Protein AF-A0AAX0KXY3-F1 (afdb_monomer_lite)

Sequence (123 aa):
MTDELEWLTYDEAAKALGIKADSVRRRAAARKWPRRTGNDRKARVGIPRDIIPDATPAPTTDITPDDTDMIQIREELAEARTEVRLLREQISDLKDDRDAWRELANRPQPSLLERIRKSFAGS

pLDDT: mean 83.22, std 12.68, range [45.69, 98.56]

Radius of gyration: 34.74 Å; chains: 1; bounding box: 58×34×107 Å

Secondary structure (DSSP, 8-state):
----EEEEEHHHHHHHHTS-HHHHHHHHHHTT--EEE-TTS-EEEEEEGGGS-SS-----------HHHHHHHHHHHHHHHHHHHHHHHHHHHHHHHHHHHHHHHTSPPPPHHHHHHHHHTT-

Structure (mmCIF, N/CA/C/O backbone):
data_AF-A0AAX0KXY3-F1
#
_entry.id   AF-A0AAX0KXY3-F1
#
loop_
_atom_site.group_PDB
_atom_site.id
_atom_site.type_symbol
_atom_site.label_atom_id
_atom_site.label_alt_id
_atom_site.label_comp_id
_atom_site.label_asym_id
_atom_site.label_entity_id
_atom_site.label_seq_id
_atom_site.pdbx_PDB_ins_code
_atom_site.Cartn_x
_atom_site.Cartn_y
_atom_site.Cartn_z
_atom_site.occupancy
_atom_site.B_iso_or_equiv
_atom_site.auth_seq_id
_atom_site.auth_comp_id
_atom_site.auth_asym_id
_atom_site.auth_atom_id
_atom_site.pdbx_PDB_model_num
ATOM 1 N N . MET A 1 1 ? 5.555 -25.906 -26.549 1.00 45.69 1 MET A N 1
ATOM 2 C CA . MET A 1 1 ? 5.091 -24.516 -26.713 1.00 45.69 1 MET A CA 1
ATOM 3 C C . MET A 1 1 ? 6.271 -23.736 -27.250 1.00 45.69 1 MET A C 1
ATOM 5 O O . MET A 1 1 ? 7.249 -23.576 -26.537 1.00 45.69 1 MET A O 1
ATOM 9 N N . THR A 1 2 ? 6.277 -23.433 -28.543 1.00 52.75 2 THR A N 1
ATOM 10 C CA . THR A 1 2 ? 7.325 -22.618 -29.162 1.00 52.75 2 THR A CA 1
ATOM 11 C C . THR A 1 2 ? 6.979 -21.165 -28.888 1.00 52.75 2 THR A C 1
ATOM 13 O O . THR A 1 2 ? 5.973 -20.697 -29.415 1.00 52.75 2 THR A O 1
ATOM 16 N N . ASP A 1 3 ? 7.770 -20.474 -28.066 1.00 65.25 3 ASP A N 1
ATOM 17 C CA . ASP A 1 3 ? 7.722 -19.013 -28.015 1.00 65.25 3 ASP A CA 1
ATOM 18 C C . ASP A 1 3 ? 8.004 -18.513 -29.431 1.00 65.25 3 ASP A C 1
ATOM 20 O O . ASP A 1 3 ? 9.131 -18.601 -29.925 1.00 65.25 3 ASP A O 1
ATOM 24 N N . GLU A 1 4 ? 6.958 -18.080 -30.132 1.00 83.62 4 GLU A N 1
ATOM 25 C CA . GLU A 1 4 ? 7.103 -17.510 -31.461 1.00 83.62 4 GLU A CA 1
ATOM 26 C C . GLU A 1 4 ? 7.850 -16.183 -31.289 1.00 83.62 4 GLU A C 1
ATOM 28 O O . GLU A 1 4 ? 7.341 -15.226 -30.703 1.00 83.62 4 GLU A O 1
ATOM 33 N N . LEU A 1 5 ? 9.120 -16.175 -31.696 1.00 86.88 5 LEU A N 1
ATOM 34 C CA . LEU A 1 5 ? 9.993 -15.014 -31.592 1.00 86.88 5 LEU A CA 1
ATOM 35 C C . LEU A 1 5 ? 9.795 -14.130 -32.818 1.00 86.88 5 LEU A C 1
ATOM 37 O O . LEU A 1 5 ? 10.107 -14.528 -33.942 1.00 86.88 5 LEU A O 1
ATOM 41 N N . GLU A 1 6 ? 9.353 -12.902 -32.590 1.00 87.88 6 GLU A N 1
ATOM 42 C CA . GLU A 1 6 ? 9.259 -11.886 -33.623 1.00 87.88 6 GLU A CA 1
ATOM 43 C C . GLU A 1 6 ? 10.571 -11.099 -33.715 1.00 87.88 6 GLU A C 1
ATOM 45 O O . GLU A 1 6 ? 11.055 -10.532 -32.734 1.00 87.88 6 GLU A O 1
ATOM 50 N N . TRP A 1 7 ? 11.190 -11.095 -34.898 1.00 89.19 7 TRP A N 1
ATOM 51 C CA . TRP A 1 7 ? 12.484 -10.450 -35.130 1.00 89.19 7 TRP A CA 1
ATOM 52 C C . TRP A 1 7 ? 12.311 -8.992 -35.537 1.00 89.19 7 TRP A C 1
ATOM 54 O O . TRP A 1 7 ? 12.197 -8.680 -36.723 1.00 89.19 7 TRP A O 1
ATOM 64 N N . LEU A 1 8 ? 12.372 -8.101 -34.553 1.00 87.44 8 LEU A N 1
ATOM 65 C CA . LEU A 1 8 ? 12.168 -6.666 -34.734 1.00 87.44 8 LEU A CA 1
ATOM 66 C C . LEU A 1 8 ? 13.466 -5.895 -34.489 1.00 87.44 8 LEU A C 1
ATOM 68 O O . LEU A 1 8 ? 14.315 -6.297 -33.689 1.00 87.44 8 LEU A O 1
ATOM 72 N N . THR A 1 9 ? 13.652 -4.767 -35.170 1.00 90.88 9 THR A N 1
ATOM 73 C CA . THR A 1 9 ? 14.672 -3.789 -34.760 1.00 90.88 9 THR A CA 1
ATOM 74 C C . THR A 1 9 ? 14.305 -3.183 -33.403 1.00 90.88 9 THR A C 1
ATOM 76 O O . THR A 1 9 ? 13.155 -3.246 -32.976 1.00 90.88 9 THR A O 1
ATOM 79 N N . TYR A 1 10 ? 15.261 -2.561 -32.708 1.00 88.88 10 TYR A N 1
ATOM 80 C CA . TYR A 1 10 ? 14.973 -1.914 -31.419 1.00 88.88 10 TYR A CA 1
ATOM 81 C C . TYR A 1 10 ? 13.881 -0.835 -31.506 1.00 88.88 10 TYR A C 1
ATOM 83 O O . TYR A 1 10 ? 13.128 -0.672 -30.551 1.00 88.88 10 TYR A O 1
ATOM 91 N N . ASP A 1 11 ? 13.772 -0.136 -32.639 1.00 86.12 11 ASP A N 1
ATOM 92 C CA . ASP A 1 11 ? 12.759 0.904 -32.852 1.00 86.12 11 ASP A CA 1
ATOM 93 C C . ASP A 1 11 ? 11.372 0.313 -33.140 1.00 86.12 11 ASP A C 1
ATOM 95 O O . ASP A 1 11 ? 10.359 0.828 -32.671 1.00 86.12 11 ASP A O 1
ATOM 99 N N . GLU A 1 12 ? 11.305 -0.783 -33.895 1.00 85.75 12 GLU A N 1
ATOM 100 C CA . GLU A 1 12 ? 10.049 -1.503 -34.143 1.00 85.75 12 GLU A CA 1
ATOM 101 C C . GLU A 1 12 ? 9.560 -2.194 -32.871 1.00 85.75 12 GLU A C 1
ATOM 103 O O . GLU A 1 12 ? 8.392 -2.089 -32.516 1.00 85.75 12 GLU A O 1
ATOM 108 N N . ALA A 1 13 ? 10.477 -2.808 -32.130 1.00 87.56 13 ALA A N 1
ATOM 109 C CA . ALA A 1 13 ? 10.231 -3.366 -30.811 1.00 87.56 13 ALA A CA 1
ATOM 110 C C . ALA A 1 13 ? 9.725 -2.320 -29.813 1.00 87.56 13 ALA A C 1
ATOM 112 O O . ALA A 1 13 ? 8.821 -2.593 -29.032 1.00 87.56 13 ALA A O 1
ATOM 113 N N . ALA A 1 14 ? 10.307 -1.120 -29.835 1.00 85.94 14 ALA A N 1
ATOM 114 C CA . ALA A 1 14 ? 9.886 -0.002 -29.000 1.00 85.94 14 ALA A CA 1
ATOM 115 C C . ALA A 1 14 ? 8.427 0.377 -29.275 1.00 85.94 14 ALA A C 1
ATOM 117 O O . ALA A 1 14 ? 7.643 0.534 -28.341 1.00 85.94 14 ALA A O 1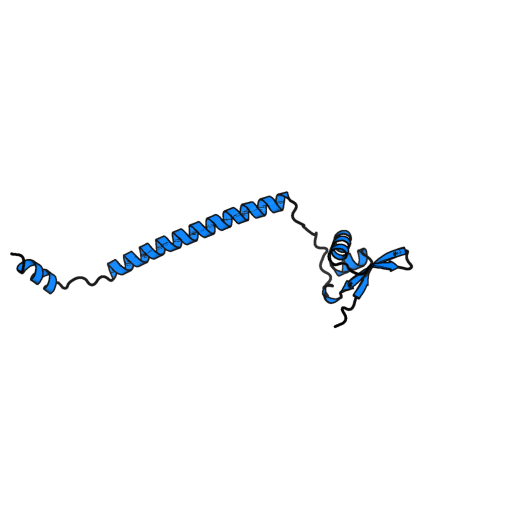
ATOM 118 N N . LYS A 1 15 ? 8.051 0.451 -30.557 1.00 85.62 15 LYS A N 1
ATOM 119 C CA . LYS A 1 15 ? 6.669 0.711 -30.977 1.00 85.62 15 LYS A CA 1
ATOM 120 C C . LYS A 1 15 ? 5.727 -0.422 -30.578 1.00 85.62 15 LYS A C 1
ATOM 122 O O . LYS A 1 15 ? 4.679 -0.143 -30.013 1.00 85.62 15 LYS A O 1
ATOM 127 N N . ALA A 1 16 ? 6.118 -1.671 -30.828 1.00 84.06 16 ALA A N 1
ATOM 128 C CA . ALA A 1 16 ? 5.317 -2.849 -30.506 1.00 84.06 16 ALA A CA 1
ATOM 129 C C . ALA A 1 16 ? 5.070 -2.988 -28.993 1.00 84.06 16 ALA A C 1
ATOM 131 O O . ALA A 1 16 ? 3.983 -3.354 -28.570 1.00 84.06 16 ALA A O 1
ATOM 132 N N . LEU A 1 17 ? 6.067 -2.654 -28.168 1.00 82.94 17 LEU A N 1
ATOM 133 C CA . LEU A 1 17 ? 5.987 -2.746 -26.709 1.00 82.94 17 LEU A CA 1
ATOM 134 C C . LEU A 1 17 ? 5.500 -1.455 -26.028 1.00 82.94 17 LEU A C 1
ATOM 136 O O . LEU A 1 17 ? 5.350 -1.452 -24.808 1.00 82.94 17 LEU A O 1
ATOM 140 N N . GLY A 1 18 ? 5.308 -0.356 -26.766 1.00 81.62 18 GLY A N 1
ATOM 141 C CA . GLY A 1 18 ? 4.934 0.942 -26.191 1.00 81.62 18 GLY A CA 1
ATOM 142 C C . GLY A 1 18 ? 5.976 1.525 -25.218 1.00 81.62 18 GLY A C 1
ATOM 143 O O . GLY A 1 18 ? 5.613 2.202 -24.257 1.00 81.62 18 GLY A O 1
ATOM 144 N N . ILE A 1 19 ? 7.271 1.257 -25.429 1.00 84.00 19 ILE A N 1
ATOM 145 C CA . ILE A 1 19 ? 8.387 1.728 -24.577 1.00 84.00 19 ILE A CA 1
ATOM 146 C C . ILE A 1 19 ? 9.517 2.331 -25.421 1.00 84.00 19 ILE A C 1
ATOM 148 O O . ILE A 1 19 ? 9.551 2.172 -26.635 1.00 84.00 19 ILE A O 1
ATOM 152 N N . LYS A 1 20 ? 10.492 3.009 -24.804 1.00 85.06 20 LYS A N 1
ATOM 153 C CA . LYS A 1 20 ? 11.657 3.556 -25.532 1.00 85.06 20 LYS A CA 1
ATOM 154 C C . LYS A 1 20 ? 12.621 2.452 -25.989 1.00 85.06 20 LYS A C 1
ATOM 156 O O . LYS A 1 20 ? 12.860 1.487 -25.264 1.00 85.06 20 LYS A O 1
ATOM 161 N N . ALA A 1 21 ? 13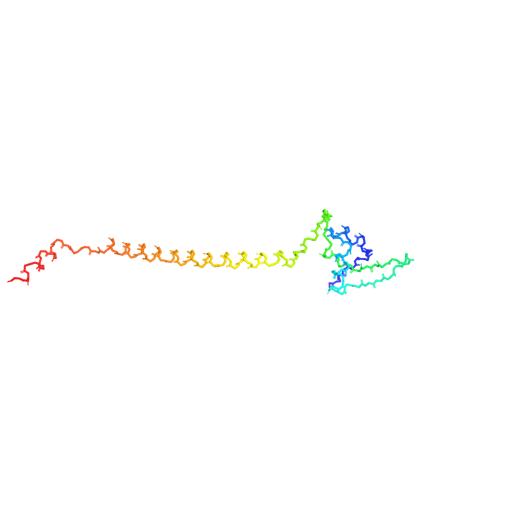.283 2.654 -27.132 1.00 85.50 21 ALA A N 1
ATOM 162 C CA . ALA A 1 21 ? 14.265 1.713 -27.694 1.00 85.50 21 ALA A CA 1
ATOM 163 C C . ALA A 1 21 ? 15.408 1.348 -26.725 1.00 85.50 21 ALA A C 1
ATOM 165 O O . ALA A 1 21 ? 15.871 0.207 -26.713 1.00 85.50 21 ALA A O 1
ATOM 166 N N . ASP A 1 22 ? 15.841 2.277 -25.864 1.00 84.00 22 ASP A N 1
ATOM 167 C CA . ASP A 1 22 ? 16.875 1.977 -24.862 1.00 84.00 22 ASP A CA 1
ATOM 168 C C . ASP A 1 22 ? 16.372 1.037 -23.751 1.00 84.00 22 ASP A C 1
ATOM 170 O O . ASP A 1 22 ? 17.102 0.155 -23.297 1.00 84.00 22 ASP A O 1
ATOM 174 N N . SER A 1 23 ? 15.092 1.138 -23.385 1.00 82.38 23 SER A N 1
ATOM 175 C CA . SER A 1 23 ? 14.454 0.202 -22.454 1.00 82.38 23 SER A CA 1
ATOM 176 C C . SER A 1 23 ? 14.326 -1.191 -23.062 1.00 82.38 23 SER A C 1
ATOM 178 O O . SER A 1 23 ? 14.667 -2.183 -22.415 1.00 82.38 23 SER A O 1
ATOM 180 N N . VAL A 1 24 ? 13.968 -1.279 -24.351 1.00 87.06 24 VAL A N 1
ATOM 181 C CA . VAL A 1 24 ? 14.016 -2.544 -25.104 1.00 87.06 24 VAL A CA 1
ATOM 182 C C . VAL A 1 24 ? 15.424 -3.140 -25.050 1.00 87.06 24 VAL A C 1
ATOM 184 O O . VAL A 1 24 ? 15.576 -4.329 -24.775 1.00 87.06 24 VAL A O 1
ATOM 187 N N . ARG A 1 25 ? 16.472 -2.331 -25.256 1.00 86.25 25 ARG A N 1
ATOM 188 C CA . ARG A 1 25 ? 17.870 -2.7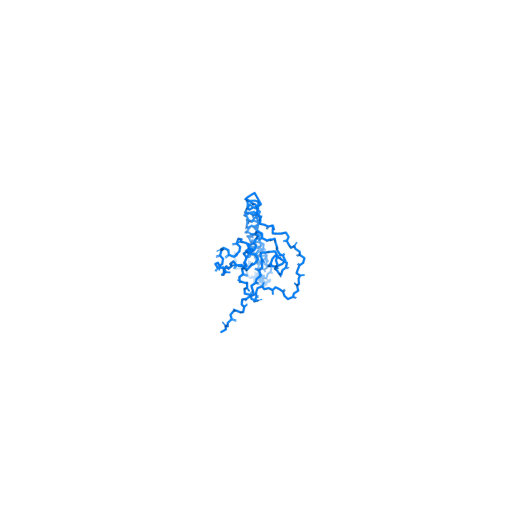90 -25.205 1.00 86.25 25 ARG A CA 1
ATOM 189 C C . ARG A 1 25 ? 18.246 -3.349 -23.829 1.00 86.25 25 ARG A C 1
ATOM 191 O O . ARG A 1 25 ? 18.836 -4.433 -23.767 1.00 86.25 25 ARG A O 1
ATOM 198 N N . ARG A 1 26 ? 17.890 -2.653 -22.742 1.00 87.25 26 ARG A N 1
ATOM 199 C CA . ARG A 1 26 ? 18.115 -3.118 -21.358 1.00 87.25 26 ARG A CA 1
ATOM 200 C C . ARG A 1 26 ? 17.350 -4.403 -21.068 1.00 87.25 26 ARG A C 1
ATOM 202 O O . ARG A 1 26 ? 17.937 -5.366 -20.583 1.00 87.25 26 ARG A O 1
ATOM 209 N N . ARG A 1 27 ? 16.069 -4.455 -21.435 1.00 86.88 27 ARG A N 1
ATOM 210 C CA . ARG A 1 27 ? 15.201 -5.624 -21.245 1.00 86.88 27 ARG A CA 1
ATOM 211 C C . ARG A 1 27 ? 15.713 -6.838 -22.016 1.00 86.88 27 ARG A C 1
ATOM 213 O O . ARG A 1 27 ? 15.800 -7.922 -21.446 1.00 86.88 27 ARG A O 1
ATOM 220 N N . ALA A 1 28 ? 16.142 -6.641 -23.261 1.00 88.12 28 ALA A N 1
ATOM 221 C CA . ALA A 1 28 ? 16.762 -7.676 -24.079 1.00 88.12 28 ALA A CA 1
ATOM 222 C C . ALA A 1 28 ? 18.076 -8.190 -23.473 1.00 88.12 28 ALA A C 1
ATOM 224 O O . ALA A 1 28 ? 18.366 -9.377 -23.573 1.00 88.12 28 ALA A O 1
ATOM 225 N N . ALA A 1 29 ? 18.879 -7.320 -22.845 1.00 86.50 29 ALA A N 1
ATOM 226 C CA . ALA A 1 29 ? 20.093 -7.733 -22.137 1.00 86.50 29 ALA A CA 1
ATOM 227 C C . ALA A 1 29 ? 19.761 -8.544 -20.873 1.00 86.50 29 ALA A C 1
ATOM 229 O O . ALA A 1 29 ? 20.279 -9.644 -20.699 1.00 86.50 29 ALA A O 1
ATOM 230 N N . ALA A 1 30 ? 18.859 -8.028 -20.033 1.00 86.69 30 ALA A N 1
ATOM 231 C CA . ALA A 1 30 ? 18.462 -8.651 -18.772 1.00 86.69 30 ALA A CA 1
ATOM 232 C C . ALA A 1 30 ? 17.809 -10.027 -18.979 1.00 86.69 30 ALA A C 1
ATOM 234 O O . ALA A 1 30 ? 18.117 -10.979 -18.269 1.00 86.69 30 ALA A O 1
ATOM 235 N N . ARG A 1 31 ? 16.941 -10.147 -19.991 1.00 85.44 31 ARG A N 1
ATOM 236 C CA . ARG A 1 31 ? 16.228 -11.388 -20.333 1.00 85.44 31 ARG A CA 1
ATOM 237 C C . ARG A 1 31 ? 16.956 -12.256 -21.363 1.00 85.44 31 ARG A C 1
ATOM 239 O O . ARG A 1 31 ? 16.396 -13.252 -21.806 1.00 85.44 31 ARG A O 1
ATOM 246 N N . LYS A 1 32 ? 18.184 -11.884 -21.749 1.00 87.19 32 LYS A N 1
ATOM 247 C CA . LYS A 1 32 ? 19.021 -12.601 -22.729 1.00 87.19 32 LYS A CA 1
ATOM 248 C C . LYS A 1 32 ? 18.279 -12.931 -24.031 1.00 87.19 32 LYS A C 1
ATOM 250 O O . LYS A 1 32 ? 18.421 -14.023 -24.576 1.00 87.19 32 LYS A O 1
ATOM 255 N N . TRP A 1 33 ? 17.482 -11.987 -24.530 1.00 90.50 33 TRP A N 1
ATOM 256 C CA . TRP A 1 33 ? 16.766 -12.175 -25.788 1.00 90.50 33 TRP A CA 1
ATOM 257 C C . TRP A 1 33 ? 17.749 -12.336 -26.950 1.00 90.50 33 TRP A C 1
ATOM 259 O O . TRP A 1 33 ? 18.767 -11.632 -26.990 1.00 90.50 33 TRP A O 1
ATOM 269 N N . PRO A 1 34 ? 17.466 -13.244 -27.898 1.00 87.88 34 PRO A N 1
ATOM 270 C CA . PRO A 1 34 ? 18.369 -13.522 -29.001 1.00 87.88 34 PRO A CA 1
ATOM 271 C C . PRO A 1 34 ? 18.533 -12.286 -29.891 1.00 87.88 34 PRO A C 1
ATOM 273 O O . PRO A 1 34 ? 17.580 -11.558 -30.169 1.00 87.88 34 PRO A O 1
ATOM 276 N N . ARG A 1 35 ? 19.769 -12.033 -30.332 1.00 89.00 35 ARG A N 1
ATOM 277 C CA . ARG A 1 35 ? 20.142 -10.876 -31.158 1.00 89.00 35 ARG A CA 1
ATOM 278 C C . ARG A 1 35 ? 20.772 -11.354 -32.455 1.00 89.00 35 ARG A C 1
ATOM 280 O O . ARG A 1 35 ? 21.586 -12.274 -32.439 1.00 89.00 35 ARG A O 1
ATOM 287 N N . ARG A 1 36 ? 20.440 -10.703 -33.568 1.00 88.69 36 ARG A N 1
ATOM 288 C CA . ARG A 1 36 ? 21.030 -10.988 -34.879 1.00 88.69 36 ARG A CA 1
ATOM 289 C C . ARG A 1 36 ? 21.246 -9.699 -35.660 1.00 88.69 36 ARG A C 1
ATOM 291 O O . ARG A 1 36 ? 20.429 -8.786 -35.601 1.00 88.69 36 ARG A O 1
ATOM 298 N N . THR A 1 37 ? 22.337 -9.626 -36.408 1.00 83.88 37 THR A N 1
ATOM 299 C CA . THR A 1 37 ? 22.589 -8.527 -37.344 1.00 83.88 37 THR A CA 1
ATOM 300 C C . THR A 1 37 ? 21.807 -8.788 -38.630 1.00 83.88 37 THR A C 1
ATOM 302 O O . THR A 1 37 ? 21.965 -9.846 -39.240 1.00 83.88 37 THR A O 1
ATOM 305 N N . GLY A 1 38 ? 20.926 -7.868 -39.015 1.00 78.50 38 GLY A N 1
ATOM 306 C CA . GLY A 1 38 ? 20.186 -7.934 -40.270 1.00 78.50 38 GLY A CA 1
ATOM 307 C C . GLY A 1 38 ? 21.060 -7.577 -41.475 1.00 78.50 38 GLY A C 1
ATOM 308 O O . GLY A 1 38 ? 22.115 -6.951 -41.344 1.00 78.50 38 GLY A O 1
ATOM 309 N N . ASN A 1 39 ? 20.600 -7.949 -42.672 1.00 73.81 39 ASN A N 1
ATOM 310 C CA . ASN A 1 39 ? 21.258 -7.619 -43.948 1.00 73.81 39 ASN A CA 1
ATOM 311 C C . ASN A 1 39 ? 21.318 -6.099 -44.216 1.00 73.81 39 ASN A C 1
ATOM 313 O O . ASN A 1 39 ? 22.093 -5.633 -45.043 1.00 73.81 39 ASN A O 1
ATOM 317 N N . ASP A 1 40 ? 20.517 -5.332 -43.480 1.00 74.88 40 ASP A N 1
ATOM 318 C CA . ASP A 1 40 ? 20.456 -3.870 -43.419 1.00 74.88 40 ASP A CA 1
ATOM 319 C C . ASP A 1 40 ? 21.515 -3.254 -42.479 1.00 74.88 40 ASP A C 1
ATOM 321 O O . ASP A 1 40 ? 21.484 -2.052 -42.213 1.00 74.88 40 ASP A O 1
ATOM 325 N N . ARG A 1 41 ? 22.449 -4.067 -41.957 1.00 73.88 41 ARG A N 1
ATOM 326 C CA . ARG A 1 41 ? 23.428 -3.719 -40.907 1.00 73.88 41 ARG A CA 1
ATOM 327 C C . ARG A 1 41 ? 22.792 -3.261 -39.587 1.00 73.88 41 ARG A C 1
ATOM 329 O O . ARG A 1 41 ? 23.510 -2.787 -38.707 1.00 73.88 41 ARG A O 1
ATOM 336 N N . LYS A 1 42 ? 21.477 -3.416 -39.405 1.00 80.75 42 LYS A N 1
ATOM 337 C CA . LYS A 1 42 ? 20.790 -3.075 -38.153 1.00 80.75 42 LYS A CA 1
ATOM 338 C C . LYS A 1 42 ? 20.670 -4.308 -37.265 1.00 80.75 42 LYS A C 1
ATOM 340 O O . LYS A 1 42 ? 20.432 -5.419 -37.731 1.00 80.75 42 LYS A O 1
ATOM 345 N N . ALA A 1 43 ? 20.835 -4.124 -35.959 1.00 84.56 43 ALA A N 1
ATOM 346 C CA . ALA A 1 43 ? 20.614 -5.194 -34.993 1.00 84.56 43 ALA A CA 1
ATOM 347 C C . ALA A 1 43 ? 19.107 -5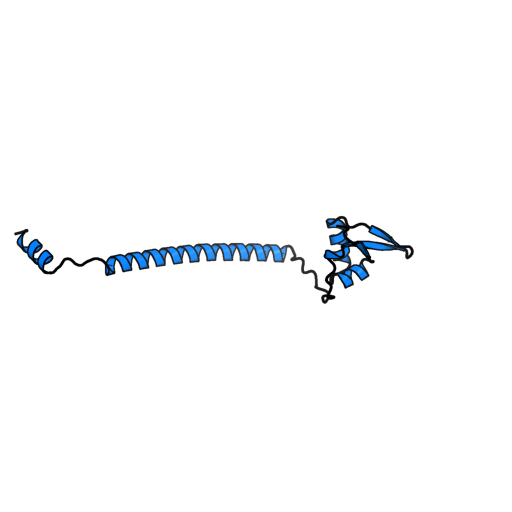.438 -34.805 1.00 84.56 43 ALA A C 1
ATOM 349 O O . ALA A 1 43 ? 18.354 -4.503 -34.525 1.00 84.56 43 ALA A O 1
ATOM 350 N N . ARG A 1 44 ? 18.690 -6.699 -34.928 1.00 89.38 44 ARG A N 1
ATOM 351 C CA . ARG A 1 44 ? 17.342 -7.185 -34.621 1.00 89.38 44 ARG A CA 1
ATOM 352 C C . ARG A 1 44 ? 17.372 -8.031 -33.357 1.00 89.38 44 ARG A C 1
ATOM 354 O O . ARG A 1 44 ? 18.340 -8.753 -33.104 1.00 89.38 44 ARG A O 1
ATOM 361 N N . VAL A 1 45 ? 16.314 -7.929 -32.571 1.00 89.31 45 VAL A N 1
ATOM 362 C CA . VAL A 1 45 ? 16.098 -8.679 -31.339 1.00 89.31 45 VAL A CA 1
ATOM 363 C C . VAL A 1 45 ? 14.874 -9.572 -31.521 1.00 89.31 45 VAL A C 1
ATOM 365 O O . VAL A 1 45 ? 13.860 -9.128 -32.050 1.00 89.31 45 VAL A O 1
ATOM 368 N N . GLY A 1 46 ? 14.990 -10.841 -31.134 1.00 90.06 46 GLY A N 1
ATOM 369 C CA . GLY A 1 46 ? 13.865 -11.771 -31.115 1.00 90.06 46 GLY A CA 1
ATOM 370 C C . GLY A 1 46 ? 13.031 -11.537 -29.862 1.00 90.06 46 GLY A C 1
ATOM 371 O O . GLY A 1 46 ? 13.503 -11.795 -28.754 1.00 90.06 46 GLY A O 1
ATOM 372 N N . ILE A 1 47 ? 11.819 -11.024 -30.038 1.00 85.31 47 ILE A N 1
ATOM 373 C CA . ILE A 1 47 ? 10.881 -10.704 -28.961 1.00 85.31 47 ILE A CA 1
ATOM 374 C C . ILE A 1 47 ? 9.817 -11.797 -28.916 1.00 85.31 47 ILE A C 1
ATOM 376 O O . ILE A 1 47 ? 9.170 -12.027 -29.935 1.00 85.31 47 ILE A O 1
ATOM 380 N N . PRO A 1 48 ? 9.618 -12.481 -27.777 1.00 87.69 48 PRO A N 1
ATOM 381 C CA . PRO A 1 48 ? 8.515 -13.426 -27.638 1.00 87.69 48 PRO A CA 1
ATOM 382 C C . PRO A 1 48 ? 7.175 -12.734 -27.901 1.00 87.69 48 PRO A C 1
ATOM 384 O O . PRO A 1 48 ? 6.910 -11.677 -27.333 1.00 87.69 48 PRO A O 1
ATOM 387 N N . ARG A 1 49 ? 6.314 -13.317 -28.736 1.00 82.88 49 ARG A N 1
ATOM 388 C CA . ARG A 1 49 ? 5.000 -12.723 -29.035 1.00 82.88 49 ARG A CA 1
ATOM 389 C C . ARG A 1 49 ? 4.095 -12.559 -27.820 1.00 82.88 49 ARG A C 1
ATOM 391 O O . ARG A 1 49 ? 3.341 -11.600 -27.772 1.00 82.88 49 ARG A O 1
ATOM 398 N N . ASP A 1 50 ? 4.243 -13.417 -26.814 1.00 80.56 50 ASP A N 1
ATOM 399 C CA . ASP A 1 50 ? 3.459 -13.382 -25.570 1.00 80.56 50 ASP A CA 1
ATOM 400 C C . ASP A 1 50 ? 3.582 -12.057 -24.788 1.00 80.56 50 ASP A C 1
ATOM 402 O O . ASP A 1 50 ? 2.725 -11.699 -23.989 1.00 80.56 50 ASP A O 1
ATOM 406 N N . ILE A 1 51 ? 4.648 -11.288 -25.025 1.00 77.75 51 ILE A N 1
ATOM 407 C CA . ILE A 1 51 ? 4.869 -10.002 -24.351 1.00 77.75 51 ILE A CA 1
ATOM 408 C C . ILE A 1 51 ? 4.585 -8.786 -25.235 1.00 77.75 51 ILE A C 1
ATOM 410 O O . ILE A 1 51 ? 4.757 -7.661 -24.762 1.00 77.75 51 ILE A O 1
ATOM 414 N N . ILE A 1 52 ? 4.217 -8.991 -26.503 1.00 78.88 52 ILE A N 1
ATOM 415 C CA . ILE A 1 52 ? 3.812 -7.913 -27.405 1.00 78.88 52 ILE A CA 1
ATOM 416 C C . ILE A 1 52 ? 2.320 -7.658 -27.149 1.00 78.88 52 ILE A C 1
ATOM 418 O O . ILE A 1 52 ? 1.506 -8.531 -27.444 1.00 78.88 52 ILE A O 1
ATOM 422 N N . PRO A 1 53 ? 1.934 -6.509 -26.566 1.00 73.75 53 PRO A N 1
ATOM 423 C CA . PRO A 1 53 ? 0.526 -6.192 -26.367 1.00 73.75 53 PRO A CA 1
ATOM 424 C C . PRO A 1 53 ? -0.186 -6.054 -27.723 1.00 73.75 53 PRO A C 1
ATOM 426 O O . PRO A 1 53 ? 0.285 -5.341 -28.603 1.00 73.75 53 PRO A O 1
ATOM 429 N N . ASP A 1 54 ? -1.340 -6.709 -27.871 1.00 66.31 54 ASP A N 1
ATOM 430 C CA . ASP A 1 54 ? -2.151 -6.713 -29.108 1.00 66.31 54 ASP A CA 1
ATOM 431 C C . ASP A 1 54 ? -2.738 -5.321 -29.441 1.00 66.31 54 ASP A C 1
ATOM 433 O O . ASP A 1 54 ? -3.075 -5.001 -30.579 1.00 66.31 54 ASP A O 1
ATOM 437 N N . ALA A 1 55 ? -2.808 -4.441 -28.439 1.00 57.47 55 ALA A N 1
ATOM 438 C CA . ALA A 1 55 ? -3.158 -3.038 -28.596 1.00 57.47 55 ALA A CA 1
ATOM 439 C C . ALA A 1 55 ? -1.909 -2.183 -28.389 1.00 57.47 55 ALA A C 1
ATOM 441 O O . ALA A 1 55 ? -1.396 -2.150 -27.274 1.00 57.47 55 ALA A O 1
ATOM 442 N N . THR A 1 56 ? -1.450 -1.477 -29.431 1.00 53.75 56 THR A N 1
ATOM 443 C CA . THR A 1 56 ? -0.350 -0.498 -29.367 1.00 53.75 56 THR A CA 1
ATOM 444 C C . THR A 1 56 ? -0.595 0.487 -28.216 1.00 53.75 56 THR A C 1
ATOM 446 O O . THR A 1 56 ? -1.418 1.397 -28.369 1.00 53.75 56 THR A O 1
ATOM 449 N N . PRO A 1 57 ? 0.086 0.358 -27.063 1.00 55.62 57 PRO A N 1
ATOM 450 C CA . PRO A 1 57 ? -0.059 1.319 -25.987 1.00 55.62 57 PRO A CA 1
ATOM 451 C C . PRO A 1 57 ? 0.668 2.596 -26.413 1.00 55.62 57 PRO A C 1
ATOM 453 O O . PRO A 1 57 ? 1.727 2.539 -27.048 1.00 55.62 57 PRO A O 1
ATOM 456 N N . ALA A 1 58 ? 0.117 3.761 -26.066 1.00 58.34 58 ALA A N 1
ATOM 457 C CA . ALA A 1 58 ? 0.856 5.016 -26.170 1.00 58.34 58 ALA A CA 1
ATOM 458 C C . ALA A 1 58 ? 2.222 4.857 -25.472 1.00 58.34 58 ALA A C 1
ATOM 460 O O . ALA A 1 58 ? 2.287 4.148 -24.466 1.00 58.34 58 ALA A O 1
ATOM 461 N N . PRO A 1 59 ? 3.308 5.472 -25.981 1.00 56.12 59 PRO A N 1
ATOM 462 C CA . PRO A 1 59 ? 4.637 5.292 -25.417 1.00 56.12 59 PRO A CA 1
ATOM 463 C C . PRO A 1 59 ? 4.637 5.710 -23.945 1.00 56.12 59 PRO A C 1
ATOM 465 O O . PRO A 1 59 ? 4.649 6.896 -23.622 1.00 56.12 59 PRO A O 1
ATOM 468 N N . THR A 1 60 ? 4.615 4.724 -23.054 1.00 54.78 60 THR A N 1
ATOM 469 C CA . THR A 1 60 ? 4.739 4.934 -21.618 1.00 54.78 60 THR A CA 1
ATOM 470 C C . THR A 1 60 ? 6.153 5.435 -21.375 1.00 54.78 60 THR A C 1
ATOM 472 O O . THR A 1 60 ? 7.137 4.763 -21.701 1.00 54.78 60 THR A O 1
ATOM 475 N N . THR A 1 61 ? 6.289 6.647 -20.844 1.00 53.22 61 THR A N 1
ATOM 476 C CA . THR A 1 61 ? 7.543 7.064 -20.222 1.00 53.22 61 THR A CA 1
ATOM 477 C C . THR A 1 61 ? 7.852 6.047 -19.134 1.00 53.22 61 THR A C 1
ATOM 479 O O . THR A 1 61 ? 7.119 5.970 -18.156 1.00 53.22 61 THR A O 1
ATOM 482 N N . ASP A 1 62 ? 8.897 5.240 -19.333 1.00 53.53 62 ASP A N 1
ATOM 483 C CA . ASP A 1 62 ? 9.506 4.444 -18.267 1.00 53.53 62 ASP A CA 1
ATOM 484 C C . ASP A 1 62 ? 9.923 5.423 -17.166 1.00 53.53 62 ASP A C 1
ATOM 486 O O . ASP A 1 62 ? 10.978 6.055 -17.250 1.00 53.53 62 ASP A O 1
ATOM 490 N N . ILE A 1 63 ? 9.059 5.600 -16.171 1.00 57.56 63 ILE A N 1
ATOM 491 C CA . ILE A 1 63 ? 9.419 6.222 -14.906 1.00 57.56 63 ILE A CA 1
ATOM 492 C C . ILE A 1 63 ? 10.030 5.083 -14.100 1.00 57.56 63 ILE A C 1
ATOM 494 O O . ILE A 1 63 ? 9.350 4.382 -13.358 1.00 57.56 63 ILE A O 1
ATOM 498 N N . THR A 1 64 ? 11.311 4.816 -14.332 1.00 62.72 64 THR A N 1
ATOM 499 C CA . THR A 1 64 ? 12.114 4.154 -13.307 1.00 62.72 64 THR A CA 1
ATOM 500 C C . THR A 1 64 ? 12.287 5.180 -12.193 1.00 62.72 64 THR A C 1
ATOM 502 O O . THR A 1 64 ? 12.881 6.219 -12.493 1.00 62.72 64 THR A O 1
ATOM 505 N N . PRO A 1 65 ? 11.749 4.942 -10.981 1.00 65.75 65 PRO A N 1
ATOM 506 C CA . PRO A 1 65 ? 11.951 5.856 -9.865 1.00 65.75 65 PRO A CA 1
ATOM 507 C C . PRO A 1 65 ? 13.454 6.025 -9.658 1.00 65.75 65 PRO A C 1
ATOM 509 O O . PRO A 1 65 ? 14.178 5.022 -9.635 1.00 65.75 65 PRO A O 1
ATOM 512 N N . ASP A 1 66 ? 13.920 7.267 -9.585 1.00 77.50 66 ASP A N 1
ATOM 513 C CA . ASP A 1 66 ? 15.326 7.526 -9.284 1.00 77.50 66 ASP A CA 1
ATOM 514 C C . ASP A 1 66 ? 15.604 7.224 -7.801 1.00 77.50 66 ASP A C 1
ATOM 516 O O . ASP A 1 66 ? 14.683 7.026 -7.002 1.00 77.50 66 ASP A O 1
ATOM 520 N N . ASP A 1 67 ? 16.872 7.185 -7.400 1.00 73.88 67 ASP A N 1
ATOM 521 C CA . ASP A 1 67 ? 17.266 6.855 -6.027 1.00 73.88 67 ASP A CA 1
ATOM 522 C C . ASP A 1 67 ? 16.604 7.785 -4.992 1.00 73.88 67 ASP A C 1
ATOM 524 O O . ASP A 1 67 ? 16.245 7.337 -3.902 1.00 73.88 67 ASP A O 1
ATOM 528 N N . THR A 1 68 ? 16.373 9.058 -5.337 1.00 79.81 68 THR A N 1
ATOM 529 C CA . THR A 1 68 ? 15.628 10.007 -4.488 1.00 79.81 68 THR A CA 1
ATOM 530 C C . THR A 1 68 ? 14.164 9.603 -4.312 1.00 79.81 68 THR A C 1
ATOM 532 O O . THR A 1 68 ? 13.685 9.568 -3.177 1.00 79.81 68 THR A O 1
ATOM 535 N N . ASP A 1 69 ? 13.479 9.218 -5.391 1.00 86.62 69 ASP A N 1
ATOM 536 C CA . ASP A 1 69 ? 12.089 8.748 -5.334 1.00 86.62 69 ASP A CA 1
ATOM 537 C C . ASP A 1 69 ? 11.996 7.473 -4.486 1.00 86.62 69 ASP A C 1
ATOM 539 O O . ASP A 1 69 ? 11.095 7.303 -3.670 1.00 86.62 69 ASP A O 1
ATOM 543 N N . MET A 1 70 ? 12.975 6.575 -4.623 1.00 84.19 70 MET A N 1
ATOM 544 C CA . MET A 1 70 ? 13.035 5.341 -3.842 1.00 84.19 70 MET A CA 1
ATOM 545 C C . MET A 1 70 ? 13.276 5.585 -2.350 1.00 84.19 70 MET A C 1
ATOM 547 O O . MET A 1 70 ? 12.777 4.812 -1.529 1.00 84.19 70 MET A O 1
ATOM 551 N N . ILE A 1 71 ? 14.039 6.619 -1.984 1.00 90.50 71 ILE A N 1
ATOM 552 C CA . ILE A 1 71 ? 14.224 7.027 -0.585 1.00 90.50 71 ILE A CA 1
ATOM 553 C C . ILE A 1 71 ? 12.904 7.561 -0.021 1.00 90.50 71 ILE A C 1
ATOM 555 O O . ILE A 1 71 ? 12.478 7.079 1.027 1.00 90.50 71 ILE A O 1
ATOM 559 N N . GLN A 1 72 ? 12.225 8.455 -0.746 1.00 91.31 72 GLN A N 1
ATOM 560 C CA . GLN A 1 72 ? 10.928 9.008 -0.335 1.00 91.31 72 GLN A CA 1
ATOM 561 C C . GLN A 1 72 ? 9.871 7.912 -0.167 1.00 91.31 72 GLN A C 1
ATOM 563 O O . GLN A 1 72 ? 9.259 7.800 0.889 1.00 91.31 72 GLN A O 1
ATOM 568 N N . ILE A 1 73 ? 9.742 7.009 -1.145 1.00 93.25 73 ILE A N 1
ATOM 569 C CA . ILE A 1 73 ? 8.806 5.875 -1.074 1.00 93.25 73 ILE A CA 1
ATOM 570 C C . ILE A 1 73 ? 9.085 4.997 0.154 1.00 93.25 73 ILE A C 1
ATOM 572 O O . ILE A 1 73 ? 8.161 4.473 0.777 1.00 93.25 73 ILE A O 1
ATOM 576 N N . ARG A 1 74 ? 10.359 4.786 0.510 1.00 93.00 74 ARG A N 1
ATOM 577 C CA . ARG A 1 74 ? 10.725 3.984 1.689 1.00 93.00 74 ARG A CA 1
ATOM 578 C C . ARG A 1 74 ? 10.372 4.684 2.995 1.00 93.00 74 ARG A C 1
ATOM 580 O O . ARG A 1 74 ? 9.958 3.998 3.928 1.00 93.00 74 ARG A O 1
ATOM 587 N N . GLU A 1 75 ? 10.557 5.996 3.057 1.00 96.19 75 GLU A N 1
ATOM 588 C CA . GLU A 1 75 ? 10.213 6.823 4.212 1.00 96.19 75 GLU A CA 1
ATOM 589 C C . GLU A 1 75 ? 8.697 6.852 4.424 1.00 96.19 75 GLU A C 1
ATOM 591 O O . GLU A 1 75 ? 8.224 6.404 5.468 1.00 96.19 75 GLU A O 1
ATOM 596 N N . GLU A 1 76 ? 7.931 7.195 3.387 1.00 95.50 76 GLU A N 1
ATOM 597 C CA . GLU A 1 76 ? 6.463 7.173 3.412 1.00 95.50 76 GLU A CA 1
ATOM 598 C C . GLU A 1 76 ? 5.920 5.788 3.798 1.00 95.50 76 GLU A C 1
ATOM 600 O O . GLU A 1 76 ? 4.989 5.653 4.594 1.00 95.50 76 GLU A O 1
ATOM 605 N N . LEU A 1 77 ? 6.535 4.713 3.288 1.00 97.56 77 LEU A N 1
ATOM 606 C CA . LEU A 1 77 ? 6.152 3.349 3.648 1.00 97.56 77 LEU A CA 1
ATOM 607 C C . LEU A 1 77 ? 6.434 3.030 5.125 1.00 97.56 77 LEU A C 1
ATOM 609 O O . LEU A 1 77 ? 5.687 2.261 5.738 1.00 97.56 77 LEU A O 1
ATOM 613 N N . ALA A 1 78 ? 7.513 3.563 5.700 1.00 97.25 78 ALA A N 1
ATOM 614 C CA . ALA A 1 78 ? 7.838 3.381 7.112 1.00 97.25 78 ALA A CA 1
ATOM 615 C C . ALA A 1 78 ? 6.862 4.150 8.017 1.00 97.25 78 ALA A C 1
ATOM 617 O O . ALA A 1 78 ? 6.392 3.599 9.021 1.00 97.25 78 ALA A O 1
ATOM 618 N N . GLU A 1 79 ? 6.502 5.373 7.633 1.00 97.69 79 GLU A N 1
ATOM 619 C CA . GLU A 1 79 ? 5.494 6.186 8.316 1.00 97.69 79 GLU A CA 1
ATOM 620 C C . GLU A 1 79 ? 4.127 5.501 8.295 1.00 97.69 79 GLU A C 1
ATOM 622 O O . GLU A 1 79 ? 3.564 5.216 9.356 1.00 97.69 79 GLU A O 1
ATOM 627 N N . ALA A 1 80 ? 3.654 5.098 7.112 1.00 97.19 80 ALA A N 1
ATOM 628 C CA . ALA A 1 80 ? 2.370 4.419 6.954 1.00 97.19 80 ALA A CA 1
ATOM 629 C C . ALA A 1 80 ? 2.294 3.119 7.774 1.00 97.19 80 ALA A C 1
ATOM 631 O O . ALA A 1 80 ? 1.268 2.795 8.373 1.00 97.19 80 ALA A O 1
ATOM 632 N N . ARG A 1 81 ? 3.393 2.356 7.857 1.00 97.62 81 ARG A N 1
ATOM 633 C CA . ARG A 1 81 ? 3.458 1.149 8.702 1.00 97.62 81 ARG A CA 1
ATOM 634 C C . ARG A 1 81 ? 3.348 1.471 10.188 1.00 97.62 81 ARG A C 1
ATOM 636 O O . ARG A 1 81 ? 2.722 0.707 10.925 1.00 97.62 81 ARG A O 1
ATOM 643 N N . THR A 1 82 ? 3.959 2.568 10.620 1.00 98.44 82 THR A N 1
ATOM 644 C CA . THR A 1 82 ? 3.905 3.023 12.012 1.00 98.44 82 THR A CA 1
ATOM 645 C C . THR A 1 82 ? 2.491 3.466 12.369 1.00 98.44 82 THR A C 1
ATOM 647 O O . THR A 1 82 ? 1.949 3.015 13.376 1.00 98.44 82 THR A O 1
ATOM 650 N N . GLU A 1 83 ? 1.851 4.248 11.502 1.00 97.94 83 GLU A N 1
ATOM 651 C CA . GLU A 1 83 ? 0.466 4.681 11.681 1.00 97.94 83 GLU A CA 1
ATOM 652 C C . GLU A 1 83 ? -0.500 3.490 11.738 1.00 97.94 83 GLU A C 1
ATOM 654 O O . GLU A 1 83 ? -1.292 3.378 12.672 1.00 97.94 83 GLU A O 1
ATOM 659 N N . VAL A 1 84 ? -0.377 2.527 10.816 1.00 98.56 84 VAL A N 1
ATOM 660 C CA . VAL A 1 84 ? -1.201 1.305 10.828 1.00 98.56 84 VAL A CA 1
ATOM 661 C C . VAL A 1 84 ? -1.043 0.528 12.134 1.00 98.56 84 VAL A C 1
ATOM 663 O O . VAL A 1 84 ? -2.021 -0.025 12.640 1.00 98.56 84 VAL A O 1
ATOM 666 N N . ARG A 1 85 ? 0.171 0.457 12.692 1.00 98.38 85 ARG A N 1
ATOM 667 C CA . ARG A 1 85 ? 0.402 -0.198 13.984 1.00 98.38 85 ARG A CA 1
ATOM 668 C C . ARG A 1 85 ? -0.319 0.543 15.111 1.00 98.38 85 ARG A C 1
ATOM 670 O O . ARG A 1 85 ? -1.033 -0.105 15.870 1.00 98.38 85 ARG A O 1
ATOM 677 N N . LEU A 1 86 ? -0.159 1.863 15.191 1.00 98.38 86 LEU A N 1
ATOM 678 C CA . LEU A 1 86 ? -0.772 2.683 16.240 1.00 98.38 86 LEU A CA 1
ATOM 679 C C . LEU A 1 86 ? -2.301 2.651 16.167 1.00 98.38 86 LEU A C 1
ATOM 681 O O . LEU A 1 86 ? -2.960 2.453 17.182 1.00 98.38 86 LEU A O 1
ATOM 685 N N . LEU A 1 87 ? -2.877 2.751 14.967 1.00 98.12 87 LEU A N 1
ATOM 686 C CA . LEU A 1 87 ? -4.327 2.655 14.779 1.00 98.12 87 LEU A CA 1
ATOM 687 C C . LEU A 1 87 ? -4.866 1.286 15.204 1.00 98.12 87 LEU A C 1
ATOM 689 O O . LEU A 1 87 ? -5.945 1.194 15.783 1.00 98.12 87 LEU A O 1
ATOM 693 N N . ARG A 1 88 ? -4.126 0.204 14.940 1.00 98.19 88 ARG A N 1
ATOM 694 C CA . ARG A 1 88 ? -4.521 -1.141 15.386 1.00 98.19 88 ARG A CA 1
ATOM 695 C C . ARG A 1 88 ? -4.503 -1.274 16.905 1.00 98.19 88 ARG A C 1
ATOM 697 O O . ARG A 1 88 ? -5.411 -1.901 17.439 1.00 98.19 88 ARG A O 1
ATOM 704 N N . GLU A 1 89 ? -3.504 -0.697 17.566 1.00 98.44 89 GLU A N 1
ATOM 705 C CA . GLU A 1 89 ? -3.399 -0.657 19.029 1.00 98.44 89 GLU A CA 1
ATOM 706 C C . GLU A 1 89 ? -4.568 0.130 19.633 1.00 98.44 89 GLU A C 1
ATOM 708 O O . GLU A 1 89 ? -5.337 -0.429 20.406 1.00 98.44 89 GLU A O 1
ATOM 713 N N . GLN A 1 90 ? -4.830 1.344 19.138 1.00 98.06 90 GLN A N 1
ATOM 714 C CA . GLN A 1 90 ? -5.980 2.154 19.562 1.00 98.06 90 GLN A CA 1
ATOM 715 C C . GLN A 1 90 ? -7.322 1.438 19.362 1.00 98.06 90 GLN A C 1
ATOM 717 O O . GLN A 1 90 ? -8.208 1.509 20.211 1.00 98.06 90 GLN A O 1
ATOM 722 N N . ILE A 1 91 ? -7.498 0.732 18.240 1.00 98.56 91 ILE A N 1
ATOM 723 C CA . ILE A 1 91 ? -8.708 -0.064 17.995 1.00 98.56 91 ILE A CA 1
ATOM 724 C C . ILE A 1 91 ? -8.821 -1.225 18.989 1.00 98.56 91 ILE A C 1
ATOM 726 O O . ILE A 1 91 ? -9.943 -1.598 19.333 1.00 98.56 91 ILE A O 1
ATOM 730 N N . SER A 1 92 ? -7.703 -1.823 19.407 1.00 98.19 92 SER A N 1
ATOM 731 C CA . SER A 1 92 ? -7.698 -2.873 20.429 1.00 98.19 92 SER A CA 1
ATOM 732 C C . SER A 1 92 ? -8.157 -2.308 21.768 1.00 98.19 92 SER A C 1
ATOM 734 O O . SER A 1 92 ? -9.152 -2.786 22.303 1.00 98.19 92 SER A O 1
ATOM 736 N N . ASP A 1 93 ? -7.530 -1.227 22.227 1.00 97.50 93 ASP A N 1
ATOM 737 C CA . ASP A 1 93 ? -7.846 -0.597 23.511 1.00 97.50 93 ASP A CA 1
ATOM 738 C C . ASP A 1 93 ? -9.316 -0.157 23.574 1.00 97.50 93 ASP A C 1
ATOM 740 O O . ASP A 1 93 ? -10.034 -0.459 24.523 1.00 97.50 93 ASP A O 1
ATOM 744 N N . LEU A 1 94 ? -9.820 0.474 22.506 1.00 97.56 94 LEU A N 1
ATOM 745 C CA . LEU A 1 94 ? -11.225 0.890 22.429 1.00 97.56 94 LEU A CA 1
ATOM 746 C C . LEU A 1 94 ? -12.204 -0.291 22.426 1.00 97.56 94 LEU A C 1
ATOM 748 O O . LEU A 1 94 ? -13.344 -0.151 22.878 1.00 97.56 94 LEU A O 1
ATOM 752 N N . LYS A 1 95 ? -11.808 -1.445 21.876 1.00 97.50 95 LYS A N 1
ATOM 753 C CA . LYS A 1 95 ? -12.629 -2.661 21.936 1.00 97.50 95 LYS A CA 1
ATOM 754 C C . LYS A 1 95 ? -12.648 -3.227 23.346 1.00 97.50 95 LYS A C 1
ATOM 756 O O . LYS A 1 95 ? -13.737 -3.562 23.807 1.00 97.50 95 LYS A O 1
ATOM 761 N N . ASP A 1 96 ? -11.496 -3.280 24.003 1.00 97.81 96 ASP A N 1
ATOM 762 C CA . ASP A 1 96 ? -11.368 -3.777 25.371 1.00 97.81 96 ASP A CA 1
ATOM 763 C C . ASP A 1 96 ? -12.182 -2.905 26.334 1.00 97.81 96 ASP A C 1
ATOM 765 O O . ASP A 1 96 ? -12.998 -3.425 27.097 1.00 97.81 96 ASP A O 1
ATOM 769 N N . ASP A 1 97 ? -12.087 -1.579 26.207 1.00 96.12 97 ASP A N 1
ATOM 770 C CA . ASP A 1 97 ? -12.905 -0.633 26.969 1.00 96.12 97 ASP A CA 1
ATOM 771 C C . ASP A 1 97 ? -14.400 -0.852 26.720 1.00 96.12 97 ASP A C 1
ATOM 773 O O . ASP A 1 97 ? -15.194 -0.971 27.656 1.00 96.12 97 ASP A O 1
ATOM 777 N N . ARG A 1 98 ? -14.815 -0.930 25.449 1.00 96.81 98 ARG A N 1
ATOM 778 C CA . ARG A 1 98 ? -16.216 -1.187 25.085 1.00 96.81 98 ARG A CA 1
ATOM 779 C C . ARG A 1 98 ? -16.719 -2.491 25.702 1.00 96.81 98 ARG A C 1
ATOM 781 O O . ARG A 1 98 ? -17.865 -2.544 26.153 1.00 96.81 98 ARG A O 1
ATOM 788 N N . ASP A 1 99 ? -15.909 -3.541 25.674 1.00 96.62 99 ASP A N 1
ATOM 789 C CA . ASP A 1 99 ? -16.297 -4.859 26.161 1.00 96.62 99 ASP A CA 1
ATOM 790 C C . ASP A 1 99 ? -16.360 -4.878 27.696 1.00 96.62 99 ASP A C 1
ATOM 792 O O . ASP A 1 99 ? -17.356 -5.357 28.242 1.00 96.62 99 ASP A O 1
ATOM 796 N N . ALA A 1 100 ? -15.437 -4.203 28.389 1.00 94.25 100 ALA A N 1
ATOM 797 C CA . ALA A 1 100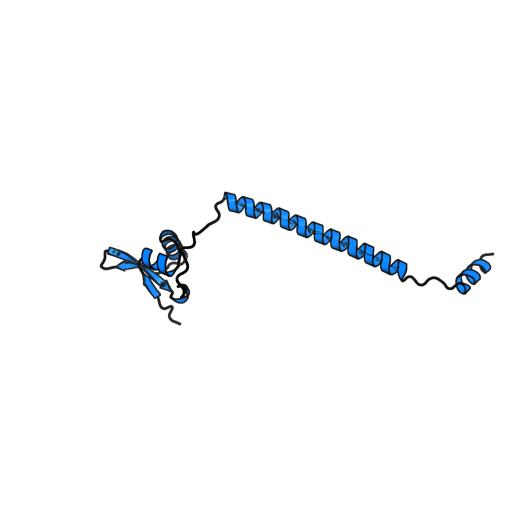 ? -15.522 -3.965 29.831 1.00 94.25 100 ALA A CA 1
ATOM 798 C C . ALA A 1 100 ? -16.802 -3.198 30.217 1.00 94.25 100 ALA A C 1
ATOM 800 O O . ALA A 1 100 ? -17.520 -3.585 31.145 1.00 94.25 100 ALA A O 1
ATOM 801 N N . TRP A 1 101 ? -17.155 -2.146 29.469 1.00 93.00 101 TRP A N 1
ATOM 802 C CA . TRP A 1 101 ? -18.405 -1.412 29.691 1.00 93.00 101 TRP A CA 1
ATOM 803 C C . TRP A 1 101 ? -19.644 -2.281 29.458 1.00 93.00 101 TRP A C 1
ATOM 805 O O . TRP A 1 101 ? -20.611 -2.194 30.219 1.00 93.00 101 TRP A O 1
ATOM 815 N N . ARG A 1 102 ? -19.625 -3.146 28.436 1.00 92.94 102 ARG A N 1
ATOM 816 C CA . ARG A 1 102 ? -20.715 -4.096 28.163 1.00 92.94 102 ARG A CA 1
ATOM 817 C C . ARG A 1 102 ? -20.869 -5.127 29.272 1.00 92.94 102 ARG A C 1
ATOM 819 O O . ARG A 1 102 ? -22.000 -5.430 29.645 1.00 92.94 102 ARG A O 1
ATOM 826 N N . GLU A 1 103 ? -19.775 -5.650 29.810 1.00 93.12 103 GLU A N 1
ATOM 827 C CA . GLU A 1 103 ? -19.813 -6.587 30.935 1.00 93.12 103 GLU A CA 1
ATOM 828 C C . GLU A 1 103 ? -20.389 -5.939 32.195 1.00 93.12 103 GLU A C 1
ATOM 830 O O . GLU A 1 103 ? -21.253 -6.524 32.850 1.00 93.12 103 GLU A O 1
ATOM 835 N N . LEU A 1 104 ? -19.977 -4.706 32.507 1.00 89.69 104 LEU A N 1
ATOM 836 C CA . LEU A 1 104 ? -20.524 -3.953 33.637 1.00 89.69 104 LEU A CA 1
ATOM 837 C C . LEU A 1 104 ? -22.022 -3.679 33.473 1.00 89.69 104 LEU A C 1
ATOM 839 O O . LEU A 1 104 ? -22.779 -3.845 34.430 1.00 89.69 104 LEU A O 1
ATOM 843 N N . ALA A 1 105 ? -22.456 -3.296 32.270 1.00 89.50 105 ALA A N 1
ATOM 844 C CA . ALA A 1 105 ? -23.864 -3.041 31.971 1.00 89.50 105 ALA A CA 1
ATOM 845 C C . ALA A 1 105 ? -24.722 -4.314 32.045 1.00 89.50 105 ALA A C 1
ATOM 847 O O . ALA A 1 105 ? -25.850 -4.270 32.532 1.00 89.50 105 ALA A O 1
ATOM 848 N N . ASN A 1 106 ? -24.180 -5.452 31.604 1.00 89.38 106 ASN A N 1
ATOM 849 C CA . ASN A 1 106 ? -24.865 -6.745 31.639 1.00 89.38 106 ASN A CA 1
ATOM 850 C C . ASN A 1 106 ? -24.726 -7.472 32.981 1.00 89.38 106 ASN A C 1
ATOM 852 O O . ASN A 1 106 ? -25.260 -8.574 33.137 1.00 89.38 106 ASN A O 1
ATOM 856 N N . ARG A 1 107 ? -24.020 -6.890 33.958 1.00 84.19 107 ARG A N 1
ATOM 857 C CA . ARG A 1 107 ? -23.857 -7.504 35.272 1.00 84.19 107 ARG A CA 1
ATOM 858 C C . ARG A 1 107 ? -25.231 -7.637 35.937 1.00 84.19 107 ARG A C 1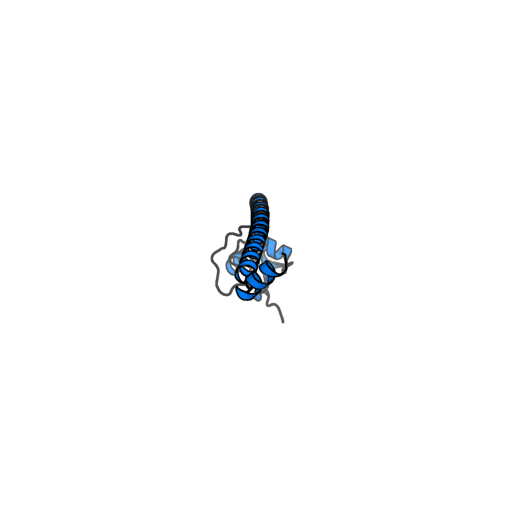
ATOM 860 O O . ARG A 1 107 ? -25.885 -6.618 36.178 1.00 84.19 107 ARG A O 1
ATOM 867 N N . PRO A 1 108 ? -25.677 -8.861 36.275 1.00 75.88 108 PRO A N 1
ATOM 868 C CA . PRO A 1 108 ? -26.954 -9.040 36.942 1.00 75.88 108 PRO A CA 1
ATOM 869 C C . PRO A 1 108 ? -26.900 -8.342 38.301 1.00 75.88 108 PRO A C 1
ATOM 871 O O . PRO A 1 108 ? -26.047 -8.637 39.141 1.00 75.88 108 PRO A O 1
ATOM 874 N N . GLN A 1 109 ? -27.793 -7.374 38.496 1.00 74.06 109 GLN A N 1
ATOM 875 C CA . GLN A 1 109 ? -27.935 -6.699 39.778 1.00 74.06 109 GLN A CA 1
ATOM 876 C C . GLN A 1 109 ? -28.575 -7.678 40.769 1.00 74.06 109 GLN A C 1
ATOM 878 O O . GLN A 1 109 ? -29.573 -8.315 40.416 1.00 74.06 109 GLN A O 1
ATOM 883 N N . PRO A 1 110 ? -28.042 -7.811 41.999 1.00 75.38 110 PRO A N 1
ATOM 884 C CA . PRO A 1 110 ? -28.667 -8.650 43.009 1.00 75.38 110 PRO A CA 1
ATOM 885 C C . PRO A 1 110 ? -30.090 -8.154 43.244 1.00 75.38 110 PRO A C 1
ATOM 887 O O . PRO A 1 110 ? -30.333 -6.945 43.371 1.00 75.38 110 PRO A O 1
ATOM 890 N N . SER A 1 111 ? -31.031 -9.094 43.280 1.00 79.81 111 SER A N 1
ATOM 891 C CA . SER A 1 111 ? -32.442 -8.758 43.449 1.00 79.81 111 SER A CA 1
ATOM 892 C C . SER A 1 111 ? -32.655 -7.981 44.756 1.00 79.81 111 SER A C 1
ATOM 894 O O . SER A 1 111 ? -31.909 -8.140 45.727 1.00 79.81 111 SER A O 1
ATOM 896 N N . LEU A 1 112 ? -33.687 -7.131 44.809 1.00 75.25 112 LEU A N 1
ATOM 897 C CA . LEU A 1 112 ? -34.029 -6.357 46.012 1.00 75.25 112 LEU A CA 1
ATOM 898 C C . LEU A 1 112 ? -34.140 -7.265 47.256 1.00 75.25 112 LEU A C 1
ATOM 900 O O . LEU A 1 112 ? -33.683 -6.900 48.337 1.00 75.25 112 LEU A O 1
ATOM 904 N N . LEU A 1 113 ? -34.675 -8.476 47.073 1.00 73.75 113 LEU A N 1
ATOM 905 C CA . LEU A 1 113 ? -34.804 -9.494 48.115 1.00 73.75 113 LEU A CA 1
ATOM 906 C C . LEU A 1 113 ? -33.447 -10.001 48.623 1.00 73.75 113 LEU A C 1
ATOM 908 O O . LEU A 1 113 ? -33.262 -10.133 49.832 1.00 73.75 113 LEU A O 1
ATOM 912 N N . GLU A 1 114 ? -32.472 -10.233 47.741 1.00 81.19 114 GLU A N 1
ATOM 913 C CA . GLU A 1 114 ? -31.112 -10.612 48.151 1.00 81.19 114 GLU A CA 1
ATOM 914 C C . GLU A 1 114 ? -30.391 -9.481 48.890 1.00 81.19 114 GLU A C 1
ATOM 916 O O . GLU A 1 114 ? -29.678 -9.734 49.864 1.00 81.19 114 GLU A O 1
ATOM 921 N N . ARG A 1 115 ? -30.605 -8.227 48.472 1.00 76.94 115 ARG A N 1
ATOM 922 C CA . ARG A 1 115 ? -30.026 -7.049 49.139 1.00 76.94 115 ARG A CA 1
ATOM 923 C C . ARG A 1 115 ? -30.572 -6.880 50.557 1.00 76.94 115 ARG A C 1
ATOM 925 O O . ARG A 1 115 ? -29.786 -6.661 51.475 1.00 76.94 115 ARG A O 1
ATOM 932 N N . ILE A 1 116 ? -31.884 -7.044 50.739 1.00 83.06 116 ILE A N 1
ATOM 933 C CA . ILE A 1 116 ? -32.541 -6.981 52.052 1.00 83.06 116 ILE A CA 1
ATOM 934 C C . ILE A 1 116 ? -32.089 -8.154 52.934 1.00 83.06 116 ILE A C 1
ATOM 936 O O . ILE A 1 116 ? -31.688 -7.953 54.075 1.00 83.06 116 ILE A O 1
ATOM 940 N N . ARG A 1 117 ? -32.050 -9.387 52.410 1.00 83.81 117 ARG A N 1
ATOM 941 C CA . ARG A 1 117 ? -31.560 -10.545 53.178 1.00 83.81 117 ARG A CA 1
ATOM 942 C C . ARG A 1 117 ? -30.135 -10.330 53.700 1.00 83.81 117 ARG A C 1
ATOM 944 O O . ARG A 1 117 ? -29.841 -10.685 54.839 1.00 83.81 117 ARG A O 1
ATOM 951 N N . LYS A 1 118 ? -29.251 -9.750 52.885 1.00 79.00 118 LYS A N 1
ATOM 952 C CA . LYS A 1 118 ? -27.853 -9.512 53.265 1.00 79.00 118 LYS A CA 1
ATOM 953 C C . LYS A 1 118 ? -27.695 -8.391 54.300 1.00 79.00 118 LYS A C 1
ATOM 955 O O . LYS A 1 118 ? -26.780 -8.476 55.110 1.00 79.00 118 LYS A O 1
ATOM 960 N N . SER A 1 119 ? -28.574 -7.383 54.317 1.00 79.25 119 SER A N 1
ATOM 961 C CA . SER A 1 119 ? -28.530 -6.310 55.325 1.00 79.25 119 SER A CA 1
ATOM 962 C C . SER A 1 119 ? -29.021 -6.754 56.704 1.00 79.25 119 SER A C 1
ATOM 964 O O . SER A 1 119 ? -28.561 -6.219 57.704 1.00 79.25 119 SER A O 1
ATOM 966 N N . PHE A 1 120 ? -29.926 -7.735 56.767 1.00 74.75 120 PHE A N 1
ATOM 967 C CA . PHE A 1 120 ? -30.447 -8.269 58.032 1.00 74.75 120 PHE A CA 1
ATOM 968 C C . PHE A 1 120 ? -29.618 -9.426 58.616 1.00 74.75 120 PHE A C 1
ATOM 970 O O . PHE A 1 120 ? -29.721 -9.692 59.804 1.00 74.75 120 PHE A O 1
ATOM 977 N N . ALA A 1 121 ? -28.785 -10.103 57.818 1.00 73.62 121 ALA A N 1
ATOM 978 C CA . ALA A 1 121 ? -27.921 -11.195 58.290 1.00 73.62 121 ALA A CA 1
ATOM 979 C C . ALA A 1 121 ? -26.572 -10.729 58.885 1.00 73.62 121 ALA A C 1
ATOM 981 O O . ALA A 1 121 ? -25.762 -11.565 59.277 1.00 73.62 121 ALA A O 1
ATOM 982 N N . GLY A 1 122 ? -26.303 -9.419 58.892 1.00 66.00 122 GLY A N 1
ATOM 983 C CA . GLY A 1 122 ? -25.048 -8.821 59.362 1.00 66.00 122 GLY A CA 1
ATOM 984 C C . GLY A 1 122 ? -25.164 -7.976 60.636 1.00 66.00 122 GLY A C 1
ATOM 985 O O . GLY A 1 122 ? -24.219 -7.251 60.935 1.00 66.00 122 GLY A O 1
ATOM 986 N N . SER A 1 123 ? -26.295 -8.035 61.348 1.00 50.50 123 SER A N 1
ATOM 987 C CA . SER A 1 123 ? -26.526 -7.365 62.638 1.00 50.50 123 SER A CA 1
ATOM 988 C C . SER A 1 123 ? -26.886 -8.378 63.712 1.00 50.50 123 SER A C 1
ATOM 990 O O . SER A 1 123 ? -26.670 -8.020 64.889 1.00 50.50 123 SER A O 1
#

Foldseek 3Di:
DDQQWDWAFLVVVCQQQLEHSVVVVVVCVVVVFDWDQDPVRTITTGDRPVNRDPDRDHNDYPCPPDPVSVVVVVVVVVVVVVVVVVVVVVVVVVVVVVVVVVCVVPPDDPDPVRVVVVVVVPD